Protein AF-A0A6C0DQA8-F1 (afdb_monomer_lite)

pLDDT: mean 79.8, std 15.53, range [42.0, 95.06]

Organism: NCBI:txid1070528

Secondary structure (DSSP, 8-state):
----HHHHHHHHGGGSPPHHHHHHHS---HHHHHHHHH-PPPPSS-HHHHTTS-HHHHHHHHHHHHHHTHHHHHTT---HHHHHHHHHHHHHHS-HHHHHHHHHHHHHHHTT--EEE-TTT--EEE--EEEE-TTS-EEEE---

Sequence (144 aa):
MVYVKEDMIAKIMKLIPSEHQFGRMTELCPDDYEAMLNDKPEFPYSQEELAKMSKVEYRTAFVTWEYKTADHYIHFRFSYDKFVEWNRKCLDLMDDDELEHLGWICDAIAQNKVRNMDMESCGQILTQGLYFNEDSVLVIYNGR

Structure (mmCIF, N/CA/C/O backbone):
data_AF-A0A6C0DQA8-F1
#
_entry.id   AF-A0A6C0DQA8-F1
#
loop_
_atom_site.group_PDB
_atom_site.id
_atom_site.type_symbol
_atom_site.label_atom_id
_atom_site.label_alt_id
_atom_site.label_comp_id
_atom_site.label_asym_id
_atom_site.label_entity_id
_atom_site.label_seq_id
_atom_site.pdbx_PDB_ins_code
_atom_site.Cartn_x
_atom_site.Cartn_y
_atom_site.Cartn_z
_atom_site.occupancy
_atom_site.B_iso_or_equiv
_atom_site.auth_seq_id
_atom_site.auth_comp_id
_atom_site.auth_asym_id
_atom_site.auth_atom_id
_atom_site.pdbx_PDB_model_num
ATOM 1 N N . MET A 1 1 ? 6.518 10.733 -24.091 1.00 48.81 1 MET A N 1
ATOM 2 C CA . MET A 1 1 ? 5.307 9.898 -24.243 1.00 48.81 1 MET A CA 1
ATOM 3 C C . MET A 1 1 ? 4.445 10.286 -23.062 1.00 48.81 1 MET A C 1
ATOM 5 O O . MET A 1 1 ? 4.899 10.062 -21.954 1.00 48.81 1 MET A O 1
ATOM 9 N N . VAL A 1 2 ? 3.334 10.999 -23.259 1.00 49.97 2 VAL A N 1
ATOM 10 C CA . VAL A 1 2 ? 2.495 11.412 -22.122 1.00 49.97 2 VAL A CA 1
ATOM 11 C C . VAL A 1 2 ? 1.698 10.179 -21.724 1.00 49.97 2 VAL A C 1
ATOM 13 O O . VAL A 1 2 ? 0.744 9.822 -22.412 1.00 49.97 2 VAL A O 1
ATOM 16 N N . TYR A 1 3 ? 2.157 9.459 -20.706 1.00 57.81 3 TYR A N 1
ATOM 17 C CA . TYR A 1 3 ? 1.331 8.425 -20.105 1.00 57.81 3 TYR A CA 1
ATOM 18 C C . TYR A 1 3 ? 0.133 9.116 -19.456 1.00 57.81 3 TYR A C 1
ATOM 20 O O . TYR A 1 3 ? 0.285 10.119 -18.762 1.00 57.81 3 TYR A O 1
ATOM 28 N N . VAL A 1 4 ? -1.072 8.620 -19.726 1.00 82.62 4 VAL A N 1
ATOM 29 C CA . VAL A 1 4 ? -2.259 9.115 -19.032 1.00 82.62 4 VAL A CA 1
ATOM 30 C C . VAL A 1 4 ? -2.115 8.668 -17.579 1.00 82.62 4 VAL A C 1
ATOM 32 O O . VAL A 1 4 ? -1.939 7.476 -17.336 1.00 82.62 4 VAL A O 1
ATOM 35 N N . LYS A 1 5 ? -2.159 9.605 -16.623 1.00 85.88 5 LYS A N 1
ATOM 36 C CA . LYS A 1 5 ? -1.967 9.352 -15.181 1.00 85.88 5 LYS A CA 1
ATOM 37 C C . LYS A 1 5 ? -2.715 8.101 -14.691 1.00 85.88 5 LYS A C 1
ATOM 39 O O . LYS A 1 5 ? -2.142 7.244 -14.025 1.00 85.88 5 LYS A O 1
ATOM 44 N N . GLU A 1 6 ? -3.963 7.936 -15.125 1.00 89.12 6 GLU A N 1
ATOM 45 C CA . GLU A 1 6 ? -4.799 6.766 -14.819 1.00 89.12 6 GLU A CA 1
ATOM 46 C C . GLU A 1 6 ? -4.217 5.426 -15.302 1.00 89.12 6 GLU A C 1
ATOM 48 O O . GLU A 1 6 ? -4.321 4.429 -14.589 1.00 89.12 6 GLU A O 1
ATOM 53 N N . ASP A 1 7 ? -3.562 5.374 -16.465 1.00 90.00 7 ASP A N 1
ATOM 54 C CA . ASP A 1 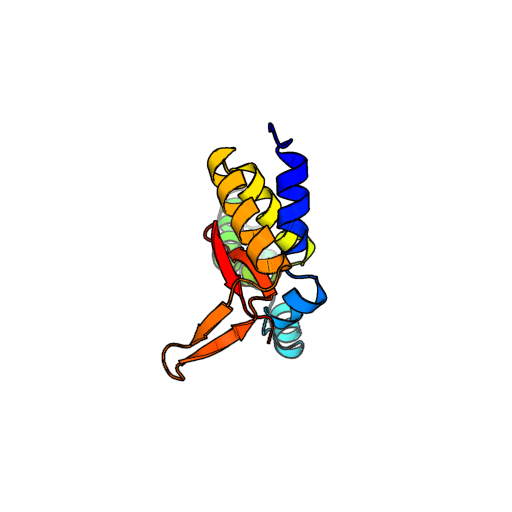7 ? -2.943 4.144 -16.978 1.00 90.00 7 ASP A CA 1
ATOM 55 C C . ASP A 1 7 ? -1.754 3.718 -16.105 1.00 90.00 7 ASP A C 1
ATOM 57 O O . ASP A 1 7 ? -1.532 2.525 -15.868 1.00 90.00 7 ASP A O 1
ATOM 61 N N . MET A 1 8 ? -0.995 4.693 -15.595 1.00 90.12 8 MET A N 1
ATOM 62 C CA . MET A 1 8 ? 0.128 4.445 -14.689 1.00 90.12 8 MET A CA 1
ATOM 63 C C . MET A 1 8 ? -0.363 3.969 -13.331 1.00 90.12 8 MET A C 1
ATOM 65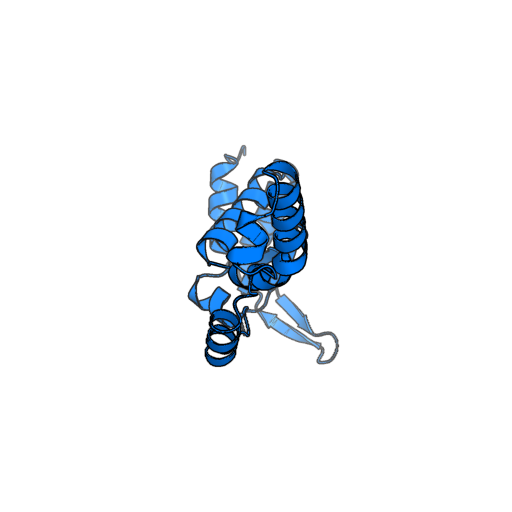 O O . MET A 1 8 ? 0.136 2.963 -12.828 1.00 90.12 8 MET A O 1
ATOM 69 N N . ILE A 1 9 ? -1.386 4.624 -12.782 1.00 93.50 9 ILE A N 1
ATOM 70 C CA . ILE A 1 9 ? -2.033 4.197 -11.541 1.00 93.50 9 ILE A CA 1
ATOM 71 C C . ILE A 1 9 ? -2.560 2.770 -11.705 1.00 93.50 9 ILE A C 1
ATOM 73 O O . ILE A 1 9 ? -2.209 1.894 -10.919 1.00 93.50 9 ILE A O 1
ATOM 77 N N . ALA A 1 10 ? -3.317 2.480 -12.765 1.00 92.38 10 ALA A N 1
ATOM 78 C CA . ALA A 1 10 ? -3.860 1.147 -13.021 1.00 92.38 10 ALA A CA 1
ATOM 79 C C . ALA A 1 10 ? -2.769 0.074 -13.161 1.00 92.38 10 ALA A C 1
ATOM 81 O O . ALA A 1 10 ? -2.963 -1.073 -12.757 1.00 92.38 10 ALA A O 1
ATOM 82 N N . LYS A 1 11 ? -1.611 0.427 -13.725 1.00 91.69 11 LYS A N 1
ATOM 83 C CA . LYS A 1 11 ? -0.442 -0.452 -13.799 1.00 91.69 11 LYS A CA 1
ATOM 84 C C . LYS A 1 11 ? 0.165 -0.706 -12.419 1.00 91.69 11 LYS A C 1
ATOM 86 O O . LYS A 1 11 ? 0.392 -1.867 -12.089 1.00 91.69 11 LYS A O 1
ATOM 91 N N . ILE A 1 12 ? 0.416 0.340 -11.631 1.00 94.00 12 ILE A N 1
ATOM 92 C CA . ILE A 1 12 ? 1.007 0.231 -10.286 1.00 94.00 12 ILE A CA 1
ATOM 93 C C . ILE A 1 12 ? 0.079 -0.574 -9.367 1.00 94.00 12 ILE A C 1
ATOM 95 O O . ILE A 1 12 ? 0.532 -1.477 -8.665 1.00 94.00 12 ILE A O 1
ATOM 99 N N . MET A 1 13 ? -1.233 -0.341 -9.461 1.00 94.19 13 MET A N 1
ATOM 100 C CA . MET A 1 13 ? -2.254 -1.051 -8.685 1.00 94.19 13 MET A CA 1
ATOM 101 C C . MET A 1 13 ? -2.248 -2.575 -8.896 1.00 94.19 13 MET A C 1
ATOM 103 O O . MET A 1 13 ? -2.703 -3.302 -8.021 1.00 94.19 13 MET A O 1
ATOM 107 N N . LYS A 1 14 ? -1.686 -3.095 -9.999 1.00 93.88 14 LYS A N 1
ATOM 108 C CA . LYS A 1 14 ? -1.532 -4.550 -10.220 1.00 93.88 14 LYS A CA 1
ATOM 109 C C . LYS A 1 14 ? -0.461 -5.200 -9.339 1.00 93.88 14 LYS A C 1
ATOM 111 O O . LYS A 1 14 ? -0.420 -6.424 -9.264 1.00 93.88 14 LYS A O 1
ATOM 116 N N . LEU A 1 15 ? 0.424 -4.406 -8.736 1.00 93.25 15 LEU A N 1
ATOM 117 C CA . LEU A 1 15 ? 1.482 -4.874 -7.834 1.00 93.25 15 LEU A CA 1
ATOM 118 C C . LEU A 1 15 ? 1.138 -4.671 -6.351 1.00 93.25 15 LEU A C 1
ATOM 120 O O . LEU A 1 15 ? 1.888 -5.136 -5.488 1.00 93.25 15 LEU A O 1
ATOM 124 N N . ILE A 1 16 ? 0.010 -4.014 -6.061 1.00 92.31 16 ILE A N 1
ATOM 125 C CA . ILE A 1 16 ? -0.585 -3.975 -4.723 1.00 92.31 16 ILE A CA 1
ATOM 126 C C . ILE A 1 16 ? -1.017 -5.401 -4.341 1.00 92.31 16 ILE A C 1
ATOM 128 O O . ILE A 1 16 ? -1.522 -6.126 -5.204 1.00 92.31 16 ILE A O 1
ATOM 132 N N . PRO A 1 17 ? -0.816 -5.840 -3.081 1.00 90.19 17 PRO A N 1
ATOM 133 C CA . PRO A 1 17 ? -1.270 -7.145 -2.614 1.00 90.19 17 PRO A CA 1
ATOM 134 C C . PRO A 1 17 ? -2.718 -7.448 -3.014 1.00 90.19 17 PRO A C 1
ATOM 136 O O . PRO A 1 17 ? -3.612 -6.616 -2.862 1.00 90.19 17 PRO A O 1
ATOM 139 N N . SER A 1 18 ? -2.956 -8.667 -3.493 1.00 88.56 18 SER A N 1
ATOM 140 C CA . SER A 1 18 ? -4.307 -9.234 -3.585 1.00 88.56 18 SER A CA 1
ATOM 141 C C . SER A 1 18 ? -4.910 -9.429 -2.192 1.00 88.56 18 SER A C 1
ATOM 143 O O . SER A 1 18 ? -4.172 -9.516 -1.214 1.00 88.56 18 SER A O 1
ATOM 145 N N . GLU A 1 19 ? -6.231 -9.586 -2.097 1.00 84.94 19 GLU A N 1
ATOM 146 C CA . GLU A 1 19 ? -6.929 -9.847 -0.827 1.00 84.94 19 GLU A CA 1
ATOM 147 C C . GLU A 1 19 ? -6.321 -11.024 -0.054 1.00 84.94 19 GLU A C 1
ATOM 149 O O . GLU A 1 19 ? -6.042 -10.926 1.138 1.00 84.94 19 GLU A O 1
ATOM 154 N N . HIS A 1 20 ? -6.006 -12.114 -0.758 1.00 83.31 20 HIS A N 1
ATOM 155 C CA . HIS A 1 20 ? -5.342 -13.271 -0.162 1.00 83.31 20 HIS A CA 1
ATOM 156 C C . HIS A 1 20 ? -3.941 -12.936 0.381 1.00 83.31 20 HIS A C 1
ATOM 158 O O . HIS A 1 20 ? -3.558 -13.398 1.451 1.00 83.31 20 HIS A O 1
ATOM 164 N N . GLN A 1 21 ? -3.139 -12.151 -0.347 1.00 84.06 21 GLN A N 1
ATOM 165 C CA . GLN A 1 21 ? -1.812 -11.741 0.128 1.00 84.06 21 GLN A CA 1
ATOM 166 C C . GLN A 1 21 ? -1.912 -10.769 1.302 1.00 84.06 21 GLN A C 1
ATOM 168 O O . GLN A 1 21 ? -1.154 -10.916 2.254 1.00 84.06 21 GLN A O 1
ATOM 173 N N . PHE A 1 22 ? -2.861 -9.839 1.243 1.00 81.88 22 PHE A N 1
ATOM 174 C CA . PHE A 1 22 ? -3.177 -8.902 2.308 1.00 81.88 22 PHE A CA 1
ATOM 175 C C . PHE A 1 22 ? -3.567 -9.632 3.600 1.00 81.88 22 PHE A C 1
ATOM 177 O O . PHE A 1 22 ? -3.001 -9.342 4.648 1.00 81.88 22 PHE A O 1
ATOM 184 N N . GLY A 1 23 ? -4.415 -10.663 3.516 1.00 74.94 23 GLY A N 1
ATOM 185 C CA . GLY A 1 23 ? -4.789 -11.481 4.674 1.00 74.94 23 GLY A CA 1
ATOM 186 C C . GLY A 1 23 ? -3.609 -12.194 5.347 1.00 74.94 23 GLY A C 1
ATOM 187 O O . GLY A 1 23 ? -3.644 -12.424 6.548 1.00 74.94 23 GLY A O 1
ATOM 188 N N . ARG A 1 24 ? -2.532 -12.503 4.607 1.00 75.62 24 ARG A N 1
ATOM 189 C CA . ARG A 1 24 ? -1.288 -13.049 5.189 1.00 75.62 24 ARG A CA 1
ATOM 190 C C . ARG A 1 24 ? -0.411 -11.983 5.850 1.00 75.62 24 ARG A C 1
ATOM 192 O O . ARG A 1 24 ? 0.426 -12.330 6.669 1.00 75.62 24 ARG A O 1
ATOM 199 N N . MET A 1 25 ? -0.562 -10.715 5.464 1.00 72.88 25 MET A N 1
ATOM 200 C CA . MET A 1 25 ? 0.187 -9.589 6.039 1.00 72.88 25 MET A CA 1
ATOM 201 C C . MET A 1 25 ? -0.417 -9.121 7.365 1.00 72.88 25 MET A C 1
ATOM 203 O O . MET A 1 25 ? 0.288 -8.576 8.208 1.00 72.88 25 MET A O 1
ATOM 207 N N . THR A 1 26 ? -1.720 -9.318 7.548 1.00 65.50 26 THR A N 1
ATOM 208 C CA . THR A 1 26 ? -2.429 -9.030 8.791 1.00 65.50 26 THR A CA 1
ATOM 209 C C . THR A 1 26 ? -2.405 -10.282 9.673 1.00 65.50 26 THR A C 1
ATOM 211 O O . THR A 1 26 ? -3.321 -11.095 9.603 1.00 65.50 26 THR A O 1
ATOM 214 N N . GLU A 1 27 ? -1.356 -10.471 10.480 1.00 52.69 27 GLU A N 1
ATOM 215 C CA . GLU A 1 27 ? -1.213 -11.567 11.466 1.00 52.69 27 GLU A CA 1
ATOM 216 C C . GLU A 1 27 ? -2.235 -11.495 12.629 1.00 52.69 27 GLU A C 1
ATOM 218 O O . GLU A 1 27 ? -1.893 -11.702 13.789 1.00 52.69 27 GLU A O 1
ATOM 223 N N . LEU A 1 28 ? -3.504 -11.180 12.368 1.00 50.16 28 LEU A N 1
ATOM 224 C CA . LEU A 1 28 ? -4.558 -11.334 13.367 1.00 50.16 28 LEU A CA 1
ATOM 225 C C . LEU A 1 28 ? -5.083 -12.768 13.282 1.00 50.16 28 LEU A C 1
ATOM 227 O O . LEU A 1 28 ? -5.676 -13.166 12.277 1.00 50.16 28 LEU A O 1
ATOM 231 N N . CYS A 1 29 ? -4.850 -13.554 14.337 1.00 43.44 29 CYS A N 1
ATOM 232 C CA . CYS A 1 29 ? -5.496 -14.849 14.503 1.00 43.44 29 CYS A CA 1
ATOM 233 C C . CYS A 1 29 ? -7.025 -14.643 14.493 1.00 43.44 29 CYS A C 1
ATOM 235 O O . CYS A 1 29 ? -7.507 -13.692 15.114 1.00 43.44 29 CYS A O 1
ATOM 237 N N . PRO A 1 30 ? -7.822 -15.510 13.842 1.00 47.38 30 PRO A N 1
ATOM 238 C CA . PRO A 1 30 ? -9.283 -15.450 13.926 1.00 47.38 30 PRO A CA 1
ATOM 239 C C . PRO A 1 30 ? -9.817 -15.405 15.370 1.00 47.38 30 PRO A C 1
ATOM 241 O O . PRO A 1 30 ? -10.810 -14.731 15.631 1.00 47.38 30 PRO A O 1
ATOM 244 N N . ASP A 1 31 ? -9.122 -16.047 16.313 1.00 48.41 31 ASP A N 1
ATOM 245 C CA . ASP A 1 31 ? -9.477 -16.042 17.738 1.00 48.41 31 ASP A CA 1
ATOM 246 C C . ASP A 1 31 ? -9.230 -14.673 18.403 1.00 48.41 31 ASP A C 1
ATOM 248 O O . ASP A 1 31 ? -10.005 -14.252 19.263 1.00 48.41 31 ASP A O 1
ATOM 252 N N . ASP A 1 32 ? -8.203 -13.935 17.964 1.00 46.50 32 ASP A N 1
ATOM 253 C CA . ASP A 1 32 ? -7.952 -12.558 18.410 1.00 46.50 32 ASP A CA 1
ATOM 254 C C . ASP A 1 32 ? -9.009 -11.610 17.825 1.00 46.50 32 ASP A C 1
ATOM 256 O O . ASP A 1 32 ? -9.497 -10.714 18.509 1.00 46.50 32 ASP A O 1
ATOM 260 N N . TYR A 1 33 ? -9.447 -11.854 16.586 1.00 49.25 33 TYR A N 1
ATOM 261 C CA . TYR A 1 33 ? -10.549 -11.116 15.966 1.00 49.25 33 TYR A CA 1
ATOM 262 C C . TYR A 1 33 ? -11.872 -11.315 16.725 1.00 49.25 33 TYR A C 1
ATOM 264 O O . TYR A 1 33 ? -12.574 -10.341 16.999 1.00 49.25 33 TYR A O 1
ATOM 272 N N . GLU A 1 34 ? -12.205 -12.544 17.135 1.00 46.69 34 GLU A N 1
ATOM 273 C CA . GLU A 1 34 ? -13.391 -12.804 17.964 1.00 46.69 34 GLU A CA 1
ATOM 274 C C . GLU A 1 34 ? -13.273 -12.231 19.383 1.00 46.69 34 GLU A C 1
ATOM 276 O O . GLU A 1 34 ? -14.251 -11.687 19.901 1.00 46.69 34 GLU A O 1
ATOM 281 N N . ALA A 1 35 ? -12.098 -12.290 20.016 1.00 51.97 35 ALA A N 1
ATOM 282 C CA . ALA A 1 35 ? -11.879 -11.681 21.328 1.00 51.97 35 ALA A CA 1
ATOM 283 C C . ALA A 1 35 ? -12.092 -10.156 21.288 1.00 51.97 35 ALA A C 1
ATOM 285 O O . ALA A 1 35 ? -12.778 -9.605 22.148 1.00 51.97 35 ALA A O 1
ATOM 286 N N . MET A 1 36 ? -11.603 -9.489 20.240 1.00 48.84 36 MET A N 1
ATOM 287 C CA . MET A 1 36 ? -11.776 -8.046 20.038 1.00 48.84 36 MET A CA 1
ATOM 288 C C . MET A 1 36 ? -13.201 -7.650 19.628 1.00 48.84 36 MET A C 1
ATOM 290 O O . MET A 1 36 ? -13.672 -6.569 19.976 1.00 48.84 36 MET A O 1
ATOM 294 N N . LEU A 1 37 ? -13.919 -8.516 18.906 1.00 48.56 37 LEU A N 1
ATOM 295 C CA . LEU A 1 37 ? -15.339 -8.317 18.592 1.00 48.56 37 LEU A CA 1
ATOM 296 C C . LEU A 1 37 ? -16.240 -8.412 19.827 1.00 48.56 37 LEU A C 1
ATOM 298 O O . LEU A 1 37 ? -17.292 -7.762 19.870 1.00 48.56 37 LEU A O 1
ATOM 302 N N . ASN A 1 38 ? -15.844 -9.244 20.790 1.00 54.06 38 ASN A N 1
ATOM 303 C CA . ASN A 1 38 ? -16.561 -9.464 22.038 1.00 54.06 38 ASN A CA 1
ATOM 304 C C . ASN A 1 38 ? -16.217 -8.419 23.112 1.00 54.06 38 ASN A C 1
ATOM 306 O O . ASN A 1 38 ? -17.069 -8.139 23.953 1.00 54.06 38 ASN A O 1
ATOM 310 N N . ASP A 1 39 ? -15.042 -7.786 23.049 1.00 58.38 39 ASP A N 1
ATOM 311 C CA . ASP A 1 39 ? -14.633 -6.685 23.934 1.00 58.38 39 ASP A CA 1
ATOM 312 C C . ASP A 1 39 ? -15.068 -5.319 23.369 1.00 58.38 39 ASP A C 1
ATOM 314 O O . ASP A 1 39 ? -14.275 -4.414 23.122 1.00 58.38 39 ASP A O 1
ATOM 318 N N . LYS A 1 40 ? -16.368 -5.153 23.086 1.00 61.78 40 LYS A N 1
ATOM 319 C CA . LYS A 1 40 ? -16.878 -3.826 22.716 1.00 61.78 40 LYS A CA 1
ATOM 320 C C . LYS A 1 40 ? -16.769 -2.923 23.939 1.00 61.78 40 LYS A C 1
ATOM 322 O O . LYS A 1 40 ? -17.396 -3.239 24.951 1.00 61.78 40 LYS A O 1
ATOM 327 N N . PRO A 1 41 ? -16.069 -1.778 23.857 1.00 66.25 41 PRO A N 1
ATOM 328 C CA . PRO A 1 41 ? -16.044 -0.857 24.973 1.00 66.25 41 PRO A CA 1
ATOM 329 C C . PRO A 1 41 ? -17.479 -0.438 25.281 1.00 66.25 41 PRO A C 1
ATOM 331 O O . PRO A 1 41 ? -18.233 -0.049 24.388 1.00 66.25 41 PRO A O 1
ATOM 334 N N . GLU A 1 42 ? -17.881 -0.562 26.538 1.00 77.50 42 GLU A N 1
ATOM 335 C CA . GLU A 1 42 ? -19.193 -0.112 26.980 1.00 77.50 42 GLU A CA 1
ATOM 336 C C . GLU A 1 42 ? -19.165 1.404 27.197 1.00 77.50 42 GLU A C 1
ATOM 338 O O . GLU A 1 42 ? -18.154 1.986 27.612 1.00 77.50 42 GLU A O 1
ATOM 343 N N . PHE A 1 43 ? -20.280 2.074 26.899 1.00 81.44 43 PHE A N 1
ATOM 344 C CA . PHE A 1 43 ? -20.424 3.479 27.257 1.00 81.44 43 PHE A CA 1
ATOM 345 C C . PHE A 1 43 ? -20.489 3.581 28.790 1.00 81.44 43 PHE A C 1
ATOM 347 O O . PHE A 1 43 ? -21.334 2.921 29.392 1.00 81.44 43 PHE A O 1
ATOM 354 N N . PRO A 1 44 ? -19.646 4.395 29.451 1.00 82.62 44 PRO A N 1
ATOM 355 C CA . PRO A 1 44 ? -19.414 4.310 30.897 1.00 82.62 44 PRO A CA 1
ATOM 356 C C . PRO A 1 44 ? -20.559 4.872 31.753 1.00 82.62 44 PRO A C 1
ATOM 358 O O . PRO A 1 44 ? -20.382 5.062 32.952 1.00 82.62 44 PRO A O 1
ATOM 361 N N . TYR A 1 45 ? -21.710 5.169 31.148 1.00 85.31 45 TYR A N 1
ATOM 362 C CA . TYR A 1 45 ? -22.878 5.729 31.816 1.00 85.31 45 TYR A CA 1
ATOM 363 C C . TYR A 1 45 ? -24.086 4.821 31.609 1.00 85.31 45 TYR A C 1
ATOM 365 O O . TYR A 1 45 ? -24.440 4.471 30.480 1.00 85.31 45 TYR A O 1
ATOM 373 N N . SER A 1 46 ? -24.756 4.493 32.708 1.00 87.31 46 SER A N 1
ATOM 374 C CA . SER A 1 46 ? -26.021 3.763 32.707 1.00 87.31 46 SER A CA 1
ATOM 375 C C . SER A 1 46 ? -27.164 4.601 32.120 1.00 87.31 46 SER A C 1
ATOM 377 O O . SER A 1 46 ? -27.108 5.833 32.071 1.00 87.31 46 SER A O 1
ATOM 379 N N . GLN A 1 47 ? -28.261 3.951 31.719 1.00 84.06 47 GLN A N 1
ATOM 380 C CA . GLN A 1 47 ? -29.437 4.663 31.197 1.00 84.06 47 GLN A CA 1
ATOM 381 C C . GLN A 1 47 ? -30.031 5.669 32.198 1.00 84.06 47 GLN A C 1
ATOM 383 O O . GLN A 1 47 ? -30.535 6.716 31.794 1.00 84.06 47 GLN A O 1
ATOM 388 N N . GLU A 1 48 ? -29.942 5.388 33.499 1.00 89.62 48 GLU A N 1
ATOM 389 C CA . GLU A 1 48 ? -30.435 6.279 34.554 1.00 89.62 48 GLU A CA 1
ATOM 390 C C . GLU A 1 48 ? -29.569 7.532 34.726 1.00 89.62 48 GLU A C 1
ATOM 392 O O . GLU A 1 48 ? -30.082 8.598 35.070 1.00 89.62 48 GLU A O 1
ATOM 397 N N . GLU A 1 49 ? -28.263 7.420 34.490 1.00 86.19 49 GLU A N 1
ATOM 398 C CA . GLU A 1 49 ? -27.337 8.555 34.486 1.00 86.19 49 GLU A CA 1
ATOM 399 C C . GLU A 1 49 ? -27.525 9.396 33.226 1.00 86.19 49 GLU A C 1
ATOM 401 O O . GLU A 1 49 ? -27.622 10.619 33.312 1.00 86.19 49 GLU A O 1
ATOM 406 N N . LEU A 1 50 ? -27.692 8.742 32.074 1.00 86.19 50 LEU A N 1
ATOM 407 C CA . LEU A 1 50 ? -27.979 9.406 30.804 1.00 86.19 50 LEU A CA 1
ATOM 408 C C . LEU A 1 50 ? -29.283 10.205 30.843 1.00 86.19 50 LEU A C 1
ATOM 410 O O . LEU A 1 50 ? -29.337 11.319 30.328 1.00 86.19 50 LEU A O 1
ATOM 414 N N . ALA A 1 51 ? -30.318 9.674 31.497 1.00 85.62 51 ALA A N 1
ATOM 415 C CA . ALA A 1 51 ? -31.601 10.357 31.658 1.00 85.62 51 ALA A CA 1
ATOM 416 C C . ALA A 1 51 ? -31.508 11.641 32.505 1.00 85.62 51 ALA A C 1
ATOM 418 O O . ALA A 1 51 ? -32.386 12.499 32.416 1.00 85.62 51 ALA A O 1
ATOM 419 N N . LYS A 1 52 ? -30.458 11.779 33.325 1.00 91.50 52 LYS A N 1
ATOM 420 C CA . LYS A 1 52 ? -30.203 12.954 34.173 1.00 91.50 52 LYS A CA 1
ATOM 421 C C . LYS A 1 52 ? -29.260 13.966 33.514 1.00 91.50 52 LYS A C 1
ATOM 423 O O . LYS A 1 52 ? -29.137 15.078 34.023 1.00 91.50 52 LYS A O 1
ATOM 428 N N . MET A 1 53 ? -28.609 13.605 32.407 1.00 92.31 53 MET A N 1
ATOM 429 C CA . MET A 1 53 ? -27.700 14.488 31.678 1.00 92.31 53 MET A CA 1
ATOM 430 C C . MET A 1 53 ? -28.458 15.497 30.817 1.00 92.31 53 MET A C 1
ATOM 432 O O . MET A 1 53 ? -29.433 15.177 30.134 1.00 92.31 53 MET A O 1
ATOM 436 N N . SER A 1 54 ? -27.949 16.725 30.760 1.00 91.56 54 SER A N 1
ATOM 437 C CA . SER A 1 54 ? -28.327 17.651 29.701 1.00 91.56 54 SER A CA 1
ATOM 438 C C . SER A 1 54 ? -27.782 17.181 28.348 1.00 91.56 54 SER A C 1
ATOM 440 O O . SER A 1 54 ? -26.794 16.451 28.239 1.00 91.56 54 SER A O 1
ATOM 442 N N . LYS A 1 55 ? -28.393 17.675 27.268 1.00 86.50 55 LYS A N 1
ATOM 443 C CA . LYS A 1 55 ? -27.982 17.354 25.893 1.00 86.50 55 LYS A CA 1
ATOM 444 C C . LYS A 1 55 ? -26.513 17.701 25.604 1.00 86.50 55 LYS A C 1
ATOM 446 O O . LYS A 1 55 ? -25.880 17.045 24.781 1.00 86.50 55 LYS A O 1
ATOM 451 N N . VAL A 1 56 ? -25.985 18.741 26.252 1.00 90.00 56 VAL A N 1
ATOM 452 C CA . VAL A 1 56 ? -24.592 19.181 26.086 1.00 90.00 56 VAL A CA 1
ATOM 453 C C . VAL A 1 56 ? -23.641 18.242 26.824 1.00 90.00 56 VAL A C 1
ATOM 455 O O . VAL A 1 56 ? -22.637 17.831 26.252 1.00 90.00 56 VAL A O 1
ATOM 458 N N . GLU A 1 57 ? -23.981 17.851 28.051 1.00 86.00 57 GLU A N 1
ATOM 459 C CA . GLU A 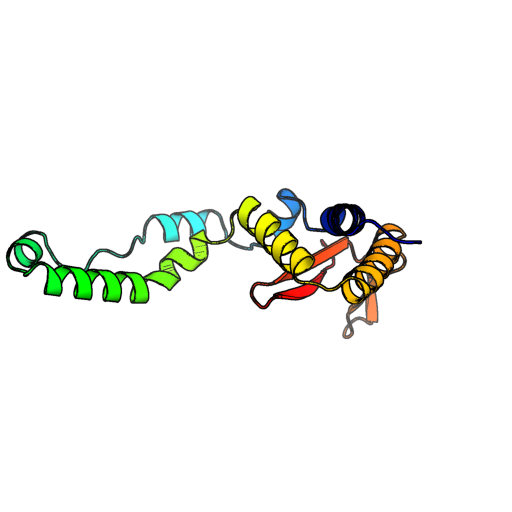1 57 ? -23.182 16.916 28.854 1.00 86.00 57 GLU A CA 1
ATOM 460 C C . GLU A 1 57 ? -23.097 15.542 28.194 1.00 86.00 57 GLU A C 1
ATOM 462 O O . GLU A 1 57 ? -21.997 15.015 28.035 1.00 86.00 57 GLU A O 1
ATOM 467 N N . TYR A 1 58 ? -24.228 15.024 27.705 1.00 85.88 58 TYR A N 1
ATOM 468 C CA . TYR A 1 58 ? -24.257 13.784 26.932 1.00 85.88 58 TYR A CA 1
ATOM 469 C C . TYR A 1 58 ? -23.321 13.850 25.723 1.00 85.88 58 TYR A C 1
ATOM 471 O O . TYR A 1 58 ? -22.513 12.953 25.502 1.00 85.88 58 TYR A O 1
ATOM 479 N N . ARG A 1 59 ? -23.404 14.932 24.938 1.00 79.62 59 ARG A N 1
ATOM 480 C CA . ARG A 1 59 ? -22.613 15.069 23.711 1.00 79.62 59 ARG A CA 1
ATOM 481 C C . ARG A 1 59 ? -21.115 15.122 24.004 1.00 79.62 59 ARG A C 1
ATOM 483 O O . ARG A 1 59 ? -20.342 14.489 23.294 1.00 79.62 59 ARG A O 1
ATOM 490 N N . THR A 1 60 ? -20.709 15.835 25.049 1.00 84.81 60 THR A N 1
ATOM 491 C CA . THR A 1 60 ? -19.306 15.901 25.477 1.00 84.81 60 THR A CA 1
ATOM 492 C C . THR A 1 60 ? -18.810 14.549 25.991 1.00 84.81 60 THR A C 1
ATOM 494 O O . THR A 1 60 ? -17.711 14.125 25.631 1.00 84.81 60 THR A O 1
ATOM 497 N N . ALA A 1 61 ? -19.622 13.845 26.786 1.00 84.00 61 ALA A N 1
ATOM 498 C CA . ALA A 1 61 ? -19.304 12.510 27.289 1.00 84.00 61 ALA A CA 1
ATOM 499 C C . ALA A 1 61 ? -19.169 11.487 26.150 1.00 84.00 61 ALA A C 1
ATOM 501 O O . ALA A 1 61 ? -18.207 10.722 26.128 1.00 84.00 61 ALA A O 1
ATOM 502 N N . PHE A 1 62 ? -20.077 11.535 25.172 1.00 81.81 62 PHE A N 1
ATOM 503 C CA . PHE A 1 62 ? -20.046 10.688 23.983 1.00 81.81 62 PHE A CA 1
ATOM 504 C C . PHE A 1 62 ? -18.783 10.909 23.150 1.00 81.81 62 PHE A C 1
ATOM 506 O O . PHE A 1 62 ? -18.054 9.958 22.903 1.00 81.81 62 PHE A O 1
ATOM 513 N N . VAL A 1 63 ? -18.470 12.159 22.796 1.00 76.62 63 VAL A N 1
ATOM 514 C CA . VAL A 1 63 ? -17.268 12.492 22.005 1.00 76.62 63 VAL A CA 1
ATOM 515 C C . VAL A 1 63 ? -15.984 12.092 22.737 1.00 76.62 63 VAL A C 1
ATOM 517 O O . VAL A 1 63 ? -15.044 11.588 22.131 1.00 76.62 63 VAL A O 1
ATOM 520 N N . THR A 1 64 ? -15.938 12.288 24.057 1.00 81.94 64 THR A N 1
ATOM 521 C CA . THR A 1 64 ? -14.772 11.909 24.868 1.00 81.94 64 THR A CA 1
ATOM 522 C C . THR A 1 64 ? -14.588 10.395 24.924 1.00 81.94 64 THR A C 1
ATOM 524 O O . THR A 1 64 ? -13.459 9.914 24.858 1.00 81.94 64 THR A O 1
ATOM 527 N N . TRP A 1 65 ? -15.678 9.644 25.075 1.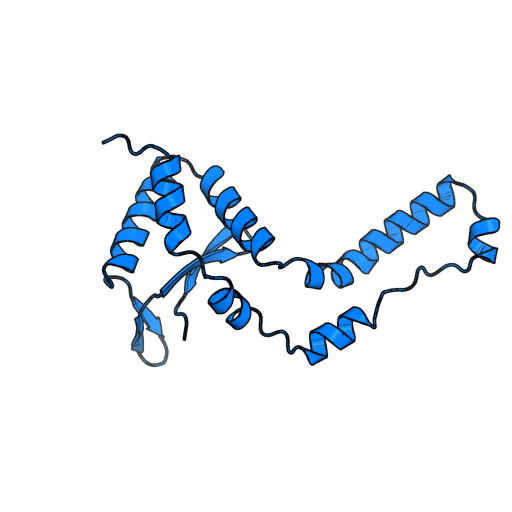00 82.44 65 TRP A N 1
ATOM 528 C CA . TRP A 1 65 ? -15.645 8.186 25.046 1.00 82.44 65 TRP A CA 1
ATOM 529 C C . TRP A 1 65 ? -15.237 7.677 23.665 1.00 82.44 65 TRP A C 1
ATOM 531 O O . TRP A 1 65 ? -14.276 6.927 23.584 1.00 82.44 65 TRP A O 1
ATOM 541 N N . GLU A 1 66 ? -15.862 8.181 22.600 1.00 72.88 66 GLU A N 1
ATOM 542 C CA . GLU A 1 66 ? -15.563 7.825 21.209 1.00 72.88 66 GLU A CA 1
ATOM 543 C C . GLU A 1 66 ? -14.077 8.032 20.883 1.00 72.88 66 GLU A C 1
ATOM 545 O O . GLU A 1 66 ? -13.440 7.135 20.336 1.00 72.88 66 GLU A O 1
ATOM 550 N N . TYR A 1 67 ? -13.494 9.159 21.309 1.00 71.00 67 TYR A N 1
ATOM 551 C CA . TYR A 1 67 ? -12.064 9.433 21.151 1.00 71.00 67 TYR A CA 1
ATOM 552 C C . TYR A 1 67 ? -11.179 8.459 21.943 1.00 71.00 67 TYR A C 1
ATOM 554 O O . TYR A 1 67 ? -10.163 7.995 21.437 1.00 71.00 67 TYR A O 1
ATOM 562 N N . LYS A 1 68 ? -11.556 8.124 23.183 1.00 69.62 68 LYS A N 1
ATOM 563 C CA . LYS A 1 68 ? -10.796 7.195 24.042 1.00 69.62 68 LYS A CA 1
ATOM 564 C C . LYS A 1 68 ? -10.905 5.740 23.597 1.00 69.62 68 LYS A C 1
ATOM 566 O O . LYS A 1 68 ? -10.013 4.953 23.885 1.00 69.62 68 LYS A O 1
ATOM 571 N N . THR A 1 69 ? -11.994 5.382 22.929 1.00 65.75 69 THR A N 1
ATOM 572 C CA . THR A 1 69 ? -12.237 4.036 22.405 1.00 65.75 69 THR A CA 1
ATOM 573 C C . THR A 1 69 ? -11.869 3.906 20.937 1.00 65.75 69 THR A C 1
ATOM 575 O O . THR A 1 69 ? -12.020 2.824 20.380 1.00 65.75 69 THR A O 1
ATOM 578 N N . ALA A 1 70 ? -11.402 4.983 20.299 1.00 58.19 70 ALA A N 1
ATOM 579 C CA . ALA A 1 70 ? -11.036 4.987 18.890 1.00 58.19 70 ALA A CA 1
ATOM 580 C C . ALA A 1 70 ? -10.038 3.865 18.571 1.00 58.19 70 ALA A C 1
ATOM 582 O O . ALA A 1 70 ? -10.220 3.190 17.565 1.00 58.19 70 ALA A O 1
ATOM 583 N N . ASP A 1 71 ? -9.095 3.584 19.477 1.00 48.59 71 ASP A N 1
ATOM 584 C CA . ASP A 1 71 ? -8.109 2.501 19.356 1.00 48.59 71 ASP A CA 1
ATOM 585 C C . ASP A 1 71 ? -8.743 1.098 19.311 1.00 48.59 71 ASP A C 1
ATOM 587 O O . ASP A 1 71 ? -8.300 0.250 18.539 1.00 48.59 71 ASP A O 1
ATOM 591 N N . HIS A 1 72 ? -9.856 0.869 20.020 1.00 48.91 72 HIS A N 1
ATOM 592 C CA . HIS A 1 72 ? -10.645 -0.370 19.904 1.00 48.91 72 HIS A CA 1
ATOM 593 C C . HIS A 1 72 ? -11.247 -0.541 18.495 1.00 48.91 72 HIS A C 1
ATOM 595 O O . HIS A 1 72 ? -11.428 -1.658 18.014 1.00 48.91 72 HIS A O 1
ATOM 601 N N . TYR A 1 73 ? -11.507 0.567 17.794 1.00 47.12 73 TYR A N 1
ATOM 602 C CA . TYR A 1 73 ? -11.966 0.581 16.403 1.00 47.12 73 TYR A CA 1
ATOM 603 C C . TYR A 1 73 ? -10.821 0.662 15.377 1.00 47.12 73 TYR A C 1
ATOM 605 O O . TYR A 1 73 ? -11.077 0.509 14.179 1.00 47.12 73 TYR A O 1
ATOM 613 N N . ILE A 1 74 ? -9.563 0.858 15.796 1.00 45.19 74 ILE A N 1
ATOM 614 C CA . ILE A 1 74 ? -8.406 0.861 14.882 1.00 45.19 74 ILE A CA 1
ATOM 615 C C . ILE A 1 74 ? -8.181 -0.537 14.288 1.00 45.19 74 ILE A C 1
ATOM 617 O O . ILE A 1 74 ? -7.807 -0.655 13.125 1.00 45.19 74 ILE A O 1
ATOM 621 N N . HIS A 1 75 ? -8.543 -1.605 14.998 1.00 44.16 75 HIS A N 1
ATOM 622 C CA . HIS A 1 75 ? -8.447 -2.970 14.463 1.00 44.16 75 HIS A CA 1
ATOM 623 C C . HIS A 1 75 ? -9.568 -3.330 13.472 1.00 44.16 75 HIS A C 1
ATOM 625 O O . HIS A 1 75 ? -9.420 -4.240 12.662 1.00 44.16 75 HIS A O 1
ATOM 631 N N . PHE A 1 76 ? -10.652 -2.548 13.439 1.00 42.00 76 PHE A N 1
ATOM 632 C CA . PHE A 1 76 ? -11.697 -2.617 12.406 1.00 42.00 76 PHE A CA 1
ATOM 633 C C . PHE A 1 76 ? -11.324 -1.877 11.107 1.00 42.00 76 PHE A C 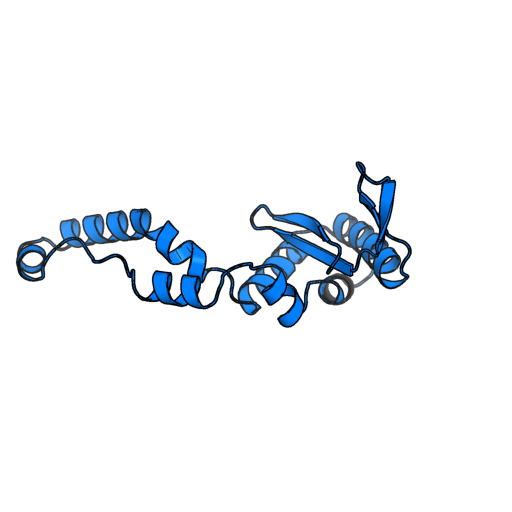1
ATOM 635 O O . PHE A 1 76 ? -12.130 -1.774 10.173 1.00 42.00 76 PHE A O 1
ATOM 642 N N . ARG A 1 77 ? -10.123 -1.291 11.041 1.00 45.88 77 ARG A N 1
ATOM 643 C CA . ARG A 1 77 ? -9.770 -0.278 10.041 1.00 45.88 77 ARG A CA 1
ATOM 644 C C . ARG A 1 77 ? -9.201 -0.835 8.735 1.00 45.88 77 ARG A C 1
ATOM 646 O O . ARG A 1 77 ? -9.092 -0.073 7.780 1.00 45.88 77 ARG A O 1
ATOM 653 N N . PHE A 1 78 ? -8.951 -2.137 8.639 1.00 59.59 78 PHE A N 1
ATOM 654 C CA . PHE A 1 78 ? -8.257 -2.741 7.501 1.00 59.59 78 PHE A CA 1
ATOM 655 C C . PHE A 1 78 ? -9.100 -3.801 6.780 1.00 59.59 78 PHE A C 1
ATOM 657 O O . PHE A 1 78 ? -8.731 -4.967 6.694 1.00 59.59 78 PHE A O 1
ATOM 664 N N . SER A 1 79 ? -10.250 -3.396 6.226 1.00 73.69 79 SER A N 1
ATOM 665 C CA . SER A 1 79 ? -10.839 -4.188 5.139 1.00 73.69 79 SER A CA 1
ATOM 666 C C . SER A 1 79 ? -9.943 -4.087 3.903 1.00 73.69 79 SER A C 1
ATOM 668 O O . SER A 1 79 ? -9.306 -3.052 3.678 1.00 73.69 79 SER A O 1
ATOM 670 N N . TYR A 1 80 ? -9.912 -5.138 3.081 1.00 79.44 80 TYR A N 1
ATOM 671 C CA . TYR A 1 80 ? -9.147 -5.117 1.834 1.00 79.44 80 TYR A CA 1
ATOM 672 C C . TYR A 1 80 ? -9.556 -3.945 0.927 1.00 79.44 80 TYR A C 1
ATOM 674 O O . TYR A 1 80 ? -8.699 -3.266 0.370 1.00 79.44 80 TYR A O 1
ATOM 682 N N . ASP A 1 81 ? -10.850 -3.619 0.872 1.00 81.62 81 ASP A N 1
ATOM 683 C CA . ASP A 1 81 ? -11.348 -2.466 0.114 1.00 81.62 81 ASP A CA 1
ATOM 684 C C . ASP A 1 81 ? -10.736 -1.140 0.585 1.00 81.62 81 ASP A C 1
ATOM 686 O O . ASP A 1 81 ? -10.303 -0.335 -0.238 1.00 81.62 81 ASP A O 1
ATOM 690 N N . LYS A 1 82 ? -10.629 -0.924 1.905 1.00 80.62 82 LYS A N 1
ATOM 691 C CA . LYS A 1 82 ? -9.986 0.275 2.469 1.00 80.62 82 LYS A CA 1
ATOM 692 C C . LYS A 1 82 ? -8.490 0.297 2.191 1.00 80.62 82 LYS A C 1
ATOM 694 O O . LYS A 1 82 ? -7.935 1.362 1.943 1.00 80.62 82 LYS A O 1
ATOM 699 N N . PHE A 1 83 ? -7.842 -0.864 2.210 1.00 84.25 83 PHE A N 1
ATOM 700 C CA . PHE A 1 83 ? -6.441 -0.991 1.828 1.00 84.25 83 PHE A CA 1
ATOM 701 C C . PHE A 1 83 ? -6.223 -0.594 0.359 1.00 84.25 83 PHE A C 1
ATOM 703 O O . PHE A 1 83 ? -5.318 0.186 0.058 1.00 84.25 83 PHE A O 1
ATOM 710 N N . VAL A 1 84 ? -7.076 -1.061 -0.554 1.00 89.50 84 VAL A N 1
ATOM 711 C CA . VAL A 1 84 ? -7.031 -0.694 -1.978 1.00 89.50 84 VAL A CA 1
ATOM 712 C C . VAL A 1 84 ? -7.326 0.794 -2.179 1.00 89.50 84 VAL A C 1
ATOM 714 O O . VAL A 1 84 ? -6.590 1.467 -2.902 1.00 89.50 84 VAL A O 1
ATOM 717 N N . GLU A 1 85 ? -8.362 1.323 -1.524 1.00 89.38 85 GLU A N 1
ATOM 718 C CA . GLU A 1 85 ? -8.729 2.743 -1.574 1.00 89.38 85 GLU A CA 1
ATOM 719 C C . GLU A 1 85 ? -7.581 3.633 -1.079 1.00 89.38 85 GLU A C 1
ATOM 721 O O . GLU A 1 85 ? -7.243 4.627 -1.723 1.00 89.38 85 GLU A O 1
ATOM 726 N N . TRP A 1 86 ? -6.932 3.246 0.022 1.00 87.88 86 TRP A N 1
ATOM 727 C CA . TRP A 1 86 ? -5.787 3.962 0.575 1.00 87.88 86 TRP A CA 1
ATOM 728 C C . TRP A 1 86 ? -4.614 4.014 -0.403 1.00 87.88 86 TRP A C 1
ATOM 730 O O . TRP A 1 86 ? -4.104 5.093 -0.701 1.00 87.88 86 TRP A O 1
ATOM 740 N N . ASN A 1 87 ? -4.232 2.864 -0.964 1.00 92.62 87 ASN A N 1
ATOM 741 C CA . ASN A 1 87 ? -3.149 2.793 -1.942 1.00 92.62 87 ASN A CA 1
ATOM 742 C C . ASN A 1 87 ? -3.452 3.630 -3.188 1.00 92.62 87 ASN A C 1
ATOM 744 O O . ASN A 1 87 ? -2.568 4.328 -3.683 1.00 92.62 87 ASN A O 1
ATOM 748 N N . ARG A 1 88 ? -4.704 3.624 -3.661 1.00 94.62 88 ARG A N 1
ATOM 749 C CA . ARG A 1 88 ? -5.120 4.484 -4.772 1.00 94.62 88 ARG A CA 1
ATOM 750 C C . ARG A 1 88 ? -4.986 5.963 -4.417 1.00 94.62 88 ARG A C 1
ATOM 752 O O . ARG A 1 88 ? -4.400 6.713 -5.188 1.00 94.62 88 ARG A O 1
ATOM 759 N N . LYS A 1 89 ? -5.447 6.367 -3.232 1.00 92.25 89 LYS A N 1
ATOM 760 C CA . LYS A 1 89 ? -5.334 7.750 -2.759 1.00 92.25 89 LYS A CA 1
ATOM 761 C C . LYS A 1 89 ? -3.878 8.225 -2.693 1.00 92.25 89 LYS A C 1
ATOM 763 O O . LYS A 1 89 ? -3.606 9.356 -3.083 1.00 92.25 89 LYS A O 1
ATOM 768 N N . CYS A 1 90 ? -2.948 7.389 -2.227 1.00 91.56 90 CYS A N 1
ATOM 769 C CA . CYS A 1 90 ? -1.520 7.723 -2.225 1.00 91.56 90 CYS A CA 1
ATOM 770 C C . CYS A 1 90 ? -1.000 8.003 -3.642 1.00 91.56 90 CYS A C 1
ATOM 772 O O . CYS A 1 90 ? -0.273 8.970 -3.836 1.00 91.56 90 CYS A O 1
ATOM 774 N N . LEU A 1 91 ? -1.416 7.209 -4.632 1.00 95.06 91 LEU A N 1
ATOM 775 C CA . LEU A 1 91 ? -1.033 7.408 -6.032 1.00 95.06 91 LEU A CA 1
ATOM 776 C C . LEU A 1 91 ? -1.689 8.647 -6.660 1.00 95.06 91 LEU A C 1
ATOM 778 O O . LEU A 1 91 ? -1.054 9.346 -7.443 1.00 95.06 91 LEU A O 1
ATOM 782 N N . ASP A 1 92 ? -2.940 8.949 -6.311 1.00 93.31 92 ASP A N 1
ATOM 783 C CA . ASP A 1 92 ? -3.636 10.141 -6.810 1.00 93.31 92 ASP A CA 1
ATOM 784 C C . ASP A 1 92 ? -2.949 11.441 -6.354 1.00 93.31 92 ASP A C 1
ATOM 786 O O . ASP A 1 92 ? -2.936 12.429 -7.097 1.00 93.31 92 ASP A O 1
ATOM 790 N N . LEU A 1 93 ? -2.360 11.427 -5.151 1.00 92.81 93 LEU A N 1
ATOM 791 C CA . LEU A 1 93 ? -1.637 12.555 -4.556 1.00 92.81 93 LEU A CA 1
ATOM 792 C C . LEU A 1 93 ? -0.240 12.783 -5.146 1.00 92.81 93 LEU A C 1
ATOM 794 O O . LEU A 1 93 ? 0.291 13.877 -4.968 1.00 92.81 93 LEU A O 1
ATOM 798 N N . MET A 1 94 ? 0.330 11.792 -5.833 1.00 92.94 94 MET A N 1
ATOM 799 C CA . MET A 1 94 ? 1.632 11.925 -6.487 1.00 92.94 94 MET A CA 1
ATOM 800 C C . MET A 1 94 ? 1.548 12.823 -7.721 1.00 92.94 94 MET A C 1
ATOM 802 O O . MET A 1 94 ? 0.533 12.843 -8.440 1.00 92.94 94 MET A O 1
ATOM 806 N N . ASP A 1 95 ? 2.630 13.554 -7.973 1.00 92.50 95 ASP A N 1
ATOM 807 C CA . ASP A 1 95 ? 2.814 14.259 -9.237 1.00 92.50 95 ASP A CA 1
ATOM 808 C C . ASP A 1 95 ? 3.213 13.303 -10.380 1.00 92.50 95 ASP A C 1
ATOM 810 O O . ASP A 1 95 ? 3.408 12.096 -10.190 1.00 92.50 95 ASP A O 1
ATOM 814 N N . ASP A 1 96 ? 3.246 13.829 -11.605 1.00 90.44 96 ASP A N 1
ATOM 815 C CA . ASP A 1 96 ? 3.491 13.018 -12.800 1.00 90.44 96 ASP A CA 1
ATOM 816 C C . ASP A 1 96 ? 4.921 12.437 -12.826 1.00 90.44 96 ASP A C 1
ATOM 818 O O . ASP A 1 96 ? 5.107 11.305 -13.283 1.00 90.44 96 ASP A O 1
ATOM 822 N N . ASP A 1 97 ? 5.911 13.160 -12.290 1.00 91.62 97 ASP A N 1
ATOM 823 C CA . ASP A 1 97 ? 7.313 12.726 -12.251 1.00 91.62 97 ASP A CA 1
ATOM 824 C C . ASP A 1 97 ? 7.502 11.610 -11.204 1.00 91.62 97 ASP A C 1
ATOM 826 O O . ASP A 1 97 ? 8.165 10.598 -11.457 1.00 91.62 97 ASP A O 1
ATOM 830 N N . GLU A 1 98 ? 6.884 11.748 -10.027 1.00 92.75 98 GLU A N 1
ATOM 831 C CA . GLU A 1 98 ? 6.849 10.723 -8.978 1.00 92.75 98 GLU A CA 1
ATOM 832 C C . GLU A 1 98 ? 6.206 9.426 -9.482 1.00 92.75 98 GLU A C 1
ATOM 834 O O . GLU A 1 98 ? 6.759 8.332 -9.293 1.00 92.75 98 GLU A O 1
ATOM 839 N N . LEU A 1 99 ? 5.069 9.538 -10.175 1.00 92.62 99 LEU A N 1
ATOM 840 C CA . LEU A 1 99 ? 4.400 8.390 -10.779 1.00 92.62 99 LEU A CA 1
ATOM 841 C C . LEU A 1 99 ? 5.244 7.748 -11.879 1.00 92.62 99 LEU A C 1
ATOM 843 O O . LEU A 1 99 ? 5.227 6.519 -12.000 1.00 92.62 99 LEU A O 1
ATOM 847 N N . GLU A 1 100 ? 5.982 8.525 -12.677 1.00 91.69 100 GLU A N 1
ATOM 848 C CA . GLU A 1 100 ? 6.848 7.983 -13.732 1.00 91.69 100 GLU A CA 1
ATOM 849 C C . GLU A 1 100 ? 7.967 7.135 -13.136 1.00 91.69 100 GLU A C 1
ATOM 851 O O . GLU A 1 100 ? 8.136 5.969 -13.519 1.00 91.69 100 GLU A O 1
ATOM 856 N N . HIS A 1 101 ? 8.656 7.664 -12.128 1.00 92.31 101 HIS A N 1
ATOM 857 C CA . HIS A 1 101 ? 9.703 6.934 -11.423 1.00 92.31 101 HIS A CA 1
ATOM 858 C C . HIS A 1 101 ? 9.174 5.660 -10.754 1.00 92.31 101 HIS A C 1
ATOM 860 O O . HIS A 1 101 ? 9.773 4.586 -10.894 1.00 92.31 101 HIS A O 1
ATOM 866 N N . LEU A 1 102 ? 8.025 5.737 -10.075 1.00 93.88 102 LEU A N 1
ATOM 867 C CA . LEU A 1 102 ? 7.394 4.562 -9.474 1.00 93.88 102 LEU A CA 1
ATOM 868 C C . LEU A 1 102 ? 6.974 3.544 -10.543 1.00 93.88 102 LEU A C 1
ATOM 870 O O . LEU A 1 102 ? 7.150 2.334 -10.372 1.00 93.88 102 LEU A O 1
ATOM 874 N N . GLY A 1 103 ? 6.485 4.026 -11.684 1.00 92.62 103 GLY A N 1
ATOM 875 C CA . GLY A 1 103 ? 6.133 3.222 -12.846 1.00 92.62 103 GLY A CA 1
ATOM 876 C C . GLY A 1 103 ? 7.309 2.420 -13.408 1.00 92.62 103 GLY A C 1
ATOM 877 O O . GLY A 1 103 ? 7.103 1.271 -13.817 1.00 92.62 103 GLY A O 1
ATOM 878 N N . TRP A 1 104 ? 8.528 2.971 -13.397 1.00 93.31 104 TRP A N 1
ATOM 879 C CA . TRP A 1 104 ? 9.748 2.258 -13.801 1.00 93.31 104 TRP A CA 1
ATOM 880 C C . TRP A 1 104 ? 10.139 1.166 -12.803 1.00 93.31 104 TRP A C 1
ATOM 882 O O . TRP A 1 104 ? 10.500 0.058 -13.212 1.00 93.31 104 TRP A O 1
ATOM 892 N N . ILE A 1 105 ? 10.020 1.433 -11.498 1.00 92.06 105 ILE A N 1
ATOM 893 C CA . ILE A 1 105 ? 10.245 0.414 -10.459 1.00 92.06 105 ILE A CA 1
ATOM 894 C C . ILE A 1 105 ? 9.246 -0.735 -10.632 1.00 92.06 105 ILE A C 1
ATOM 896 O O . ILE A 1 105 ? 9.635 -1.903 -10.583 1.00 92.06 105 ILE A O 1
ATOM 900 N N . CYS A 1 106 ? 7.980 -0.425 -10.914 1.00 92.81 106 CYS A N 1
ATOM 901 C CA . CYS A 1 106 ? 6.945 -1.428 -11.161 1.00 92.81 106 CYS A CA 1
ATOM 902 C C . CYS A 1 106 ? 7.268 -2.325 -12.364 1.00 92.81 106 CYS A C 1
ATOM 904 O O . CYS A 1 106 ? 7.099 -3.541 -12.283 1.00 92.81 106 CYS A O 1
ATOM 906 N N . ASP A 1 107 ? 7.785 -1.761 -13.461 1.00 93.19 107 ASP A N 1
ATOM 907 C CA . ASP A 1 107 ? 8.252 -2.564 -14.600 1.00 93.19 107 ASP A CA 1
ATOM 908 C C . ASP A 1 107 ? 9.400 -3.486 -14.211 1.00 93.19 107 ASP A C 1
ATOM 910 O O . ASP A 1 107 ? 9.424 -4.654 -14.604 1.00 93.19 107 ASP A O 1
ATOM 914 N N . ALA A 1 108 ? 10.351 -2.982 -13.427 1.00 93.44 108 ALA A N 1
ATOM 915 C CA . ALA A 1 108 ? 11.468 -3.782 -12.959 1.00 93.44 108 ALA A CA 1
ATOM 916 C C . ALA A 1 108 ? 10.991 -4.932 -12.053 1.00 93.44 108 ALA A C 1
ATOM 918 O O . ALA A 1 108 ? 11.470 -6.056 -12.210 1.00 93.44 108 ALA A O 1
ATOM 919 N N . ILE A 1 109 ? 10.026 -4.693 -11.158 1.00 92.19 109 ILE A N 1
ATOM 920 C CA . ILE A 1 109 ? 9.411 -5.735 -10.319 1.00 92.19 109 ILE A CA 1
ATOM 921 C C . ILE A 1 109 ? 8.705 -6.774 -11.197 1.00 92.19 109 ILE A C 1
ATOM 923 O O . ILE A 1 109 ? 9.012 -7.960 -11.092 1.00 92.19 109 ILE A O 1
ATOM 927 N N . ALA A 1 110 ? 7.838 -6.348 -12.121 1.00 89.75 110 ALA A N 1
ATOM 928 C CA . ALA A 1 110 ? 7.099 -7.249 -13.011 1.00 89.75 110 ALA A CA 1
ATOM 929 C C . ALA A 1 110 ? 8.017 -8.089 -13.921 1.00 89.75 110 ALA A C 1
ATOM 931 O O . ALA A 1 110 ? 7.693 -9.222 -14.273 1.00 89.75 110 ALA A O 1
ATOM 932 N N . GLN A 1 111 ? 9.190 -7.558 -14.277 1.00 92.25 111 GLN A N 1
ATOM 933 C CA . GLN A 1 111 ? 10.226 -8.260 -15.043 1.00 92.25 111 GLN A CA 1
ATOM 934 C C . GLN A 1 111 ? 11.174 -9.094 -14.162 1.00 92.25 111 GLN A C 1
ATOM 936 O O . GLN A 1 111 ? 12.173 -9.612 -14.664 1.00 92.25 111 GLN A O 1
ATOM 941 N N . ASN A 1 112 ? 10.897 -9.229 -12.861 1.00 90.94 112 ASN A N 1
ATOM 942 C CA . ASN A 1 112 ? 11.735 -9.917 -11.877 1.00 90.94 112 ASN A CA 1
ATOM 943 C C . ASN A 1 112 ? 13.176 -9.375 -11.802 1.00 90.94 112 ASN A C 1
ATOM 945 O O . ASN A 1 112 ? 14.106 -10.141 -11.535 1.00 90.94 112 ASN A O 1
ATOM 949 N N . LYS A 1 113 ? 13.373 -8.072 -12.022 1.00 93.19 113 LYS A N 1
ATOM 950 C CA . LYS A 1 113 ? 14.672 -7.375 -11.967 1.00 93.19 113 LYS A CA 1
ATOM 951 C C . LYS A 1 113 ? 14.964 -6.712 -10.619 1.00 93.19 113 LYS A C 1
ATOM 953 O O . LYS A 1 113 ? 16.080 -6.251 -10.413 1.00 93.19 113 LYS A O 1
ATOM 958 N N . VAL A 1 114 ? 13.993 -6.684 -9.706 1.00 91.56 114 VAL A N 1
ATOM 959 C CA . VAL A 1 114 ? 14.168 -6.195 -8.330 1.00 91.56 114 VAL A CA 1
ATOM 960 C C . VAL A 1 114 ? 14.255 -7.383 -7.369 1.00 91.56 114 VAL A C 1
ATOM 962 O O . VAL A 1 114 ? 13.598 -8.418 -7.552 1.00 91.56 114 VAL A O 1
ATOM 965 N N . ARG A 1 115 ? 15.136 -7.265 -6.377 1.00 89.88 115 ARG A N 1
ATOM 966 C CA . ARG A 1 115 ? 15.330 -8.234 -5.297 1.00 89.88 115 ARG A CA 1
ATOM 967 C C . ARG A 1 115 ? 15.442 -7.474 -3.985 1.00 89.88 115 ARG A C 1
ATOM 969 O O . ARG A 1 115 ? 16.135 -6.461 -3.928 1.00 89.88 115 ARG A O 1
ATOM 976 N N . ASN A 1 116 ? 14.835 -8.019 -2.942 1.00 87.00 116 ASN A N 1
ATOM 977 C CA . ASN A 1 116 ? 15.127 -7.617 -1.575 1.00 87.00 116 ASN A CA 1
ATOM 978 C C . ASN A 1 116 ? 16.363 -8.398 -1.114 1.00 87.00 116 ASN A C 1
ATOM 980 O O . ASN A 1 116 ? 16.482 -9.593 -1.399 1.00 87.00 116 ASN A O 1
ATOM 984 N N . MET A 1 117 ? 17.285 -7.729 -0.429 1.00 87.44 117 MET A N 1
ATOM 985 C CA . MET A 1 117 ? 18.466 -8.363 0.151 1.00 87.44 117 MET A CA 1
ATOM 986 C C . MET A 1 117 ? 18.314 -8.377 1.665 1.00 87.44 117 MET A C 1
ATOM 988 O O . MET A 1 117 ? 18.168 -7.322 2.277 1.00 87.44 117 MET A O 1
ATOM 992 N N . ASP A 1 118 ? 18.369 -9.563 2.256 1.00 83.81 118 ASP A N 1
ATOM 993 C CA . ASP A 1 118 ? 18.573 -9.691 3.692 1.00 83.81 118 ASP A CA 1
ATOM 994 C C . ASP A 1 118 ? 20.054 -9.440 3.992 1.00 83.81 118 ASP A C 1
ATOM 996 O O . ASP A 1 118 ? 20.928 -10.135 3.470 1.00 83.81 118 ASP A O 1
ATOM 1000 N N . MET A 1 119 ? 20.339 -8.419 4.800 1.00 82.62 119 MET A N 1
ATOM 1001 C CA . MET A 1 119 ? 21.713 -8.038 5.124 1.00 82.62 119 MET A CA 1
ATOM 1002 C C . MET A 1 119 ? 22.407 -9.049 6.037 1.00 82.62 119 MET A C 1
ATOM 1004 O O . MET A 1 119 ? 23.631 -9.134 6.000 1.00 82.62 119 MET A O 1
ATOM 1008 N N . GLU A 1 120 ? 21.661 -9.803 6.847 1.00 86.44 120 GLU A N 1
ATOM 1009 C CA . GLU A 1 120 ? 22.254 -10.741 7.804 1.00 86.44 120 GLU A CA 1
ATOM 1010 C C . GLU A 1 120 ? 22.716 -12.022 7.111 1.00 86.44 120 GLU A C 1
ATOM 1012 O O . GLU A 1 120 ? 23.839 -12.481 7.321 1.00 86.44 120 GLU A O 1
ATOM 1017 N N . SER A 1 121 ? 21.872 -12.587 6.243 1.00 88.06 121 SER A N 1
ATOM 1018 C CA . SER A 1 121 ? 22.209 -13.797 5.485 1.00 88.06 121 SER A CA 1
ATOM 1019 C C . SER A 1 121 ? 22.892 -13.528 4.141 1.00 88.06 121 SER A C 1
ATOM 1021 O O . SER A 1 121 ? 23.329 -14.475 3.483 1.00 88.06 121 SER A O 1
ATOM 1023 N N . CYS A 1 122 ? 22.939 -12.268 3.691 1.00 87.19 122 CYS A N 1
ATOM 1024 C CA . CYS A 1 122 ? 23.248 -11.877 2.307 1.00 87.19 122 CYS A CA 1
ATOM 1025 C C . CYS A 1 122 ? 22.336 -12.556 1.262 1.00 87.19 122 CYS A C 1
ATOM 1027 O O . CYS A 1 122 ? 22.654 -12.597 0.068 1.00 87.19 122 CYS A O 1
ATOM 1029 N N . GLY A 1 123 ? 21.208 -13.121 1.699 1.00 86.75 123 GLY A N 1
ATOM 1030 C CA . GLY A 1 123 ? 20.251 -13.808 0.851 1.00 86.75 123 GLY A CA 1
ATOM 1031 C C . GLY A 1 123 ? 19.478 -12.823 -0.018 1.00 86.75 123 GLY A C 1
ATOM 1032 O O . GLY A 1 123 ? 19.008 -11.788 0.452 1.00 86.75 123 GLY A O 1
ATOM 10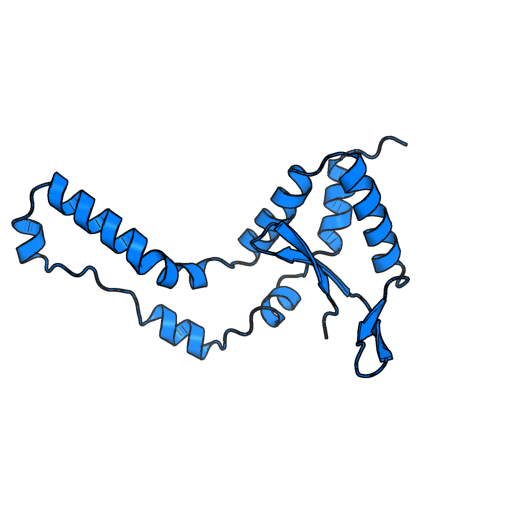33 N N . GLN A 1 124 ? 19.308 -13.162 -1.295 1.00 90.12 124 GLN A N 1
ATOM 1034 C CA . GLN A 1 124 ? 18.459 -12.398 -2.207 1.00 90.12 124 GLN A CA 1
ATOM 1035 C C . GLN A 1 124 ? 17.096 -13.071 -2.342 1.00 90.12 124 GLN A C 1
ATOM 1037 O O . GLN A 1 124 ? 17.001 -14.266 -2.632 1.00 90.12 124 GLN A O 1
ATOM 1042 N N . ILE A 1 125 ? 16.035 -12.290 -2.164 1.00 88.75 125 ILE A N 1
ATOM 1043 C CA . ILE A 1 125 ? 14.650 -12.749 -2.221 1.00 88.75 125 ILE A CA 1
ATOM 1044 C C . ILE A 1 125 ? 13.926 -11.972 -3.317 1.00 88.75 125 ILE A C 1
ATOM 1046 O O . ILE A 1 125 ? 14.151 -10.779 -3.524 1.00 88.75 125 ILE A O 1
ATOM 1050 N N . LEU A 1 126 ? 13.066 -12.668 -4.058 1.00 87.88 126 LEU A N 1
ATOM 1051 C CA . LEU A 1 126 ? 12.231 -12.045 -5.074 1.00 87.88 126 LEU A CA 1
ATOM 1052 C C . LEU A 1 126 ? 11.286 -11.016 -4.439 1.00 87.88 126 LEU A C 1
ATOM 1054 O O . LEU A 1 126 ? 10.546 -11.337 -3.509 1.00 87.88 126 LEU A O 1
ATOM 1058 N N . THR A 1 127 ? 11.305 -9.797 -4.974 1.00 89.88 127 THR A N 1
ATOM 1059 C CA . THR A 1 127 ? 10.305 -8.769 -4.680 1.00 89.88 127 THR A CA 1
ATOM 1060 C C . THR A 1 127 ? 8.995 -9.145 -5.360 1.00 89.88 127 THR A C 1
ATOM 1062 O O . THR A 1 127 ? 8.985 -9.408 -6.562 1.00 89.88 127 THR A O 1
ATOM 1065 N N . GLN A 1 128 ? 7.900 -9.182 -4.604 1.00 86.44 128 GLN A N 1
ATOM 1066 C CA . GLN A 1 128 ? 6.597 -9.621 -5.112 1.00 86.44 128 GLN A CA 1
ATOM 1067 C C . GLN A 1 128 ? 5.657 -8.459 -5.422 1.00 86.44 128 GLN A C 1
ATOM 1069 O O . GLN A 1 128 ? 4.797 -8.586 -6.290 1.00 86.44 128 GLN A O 1
ATOM 1074 N N . GLY A 1 129 ? 5.827 -7.330 -4.742 1.00 92.06 129 GLY A N 1
ATOM 1075 C CA . GLY A 1 129 ? 4.991 -6.165 -4.961 1.00 92.06 129 GLY A CA 1
ATOM 1076 C C . GLY A 1 129 ? 5.379 -5.000 -4.071 1.00 92.06 129 GLY A C 1
ATOM 1077 O O . GLY A 1 129 ? 6.458 -4.976 -3.470 1.00 92.06 129 GLY A O 1
ATOM 1078 N N . LEU A 1 130 ? 4.469 -4.040 -3.999 1.00 93.69 130 LEU A N 1
ATOM 1079 C CA . LEU A 1 130 ? 4.600 -2.845 -3.178 1.00 93.69 130 LEU A CA 1
ATOM 1080 C C . LEU A 1 130 ? 3.243 -2.421 -2.619 1.00 93.69 130 LEU A C 1
ATOM 1082 O O . LEU A 1 130 ? 2.217 -2.877 -3.110 1.00 93.69 130 LEU A O 1
ATOM 1086 N N . TYR A 1 131 ? 3.238 -1.565 -1.607 1.00 92.19 131 TYR A N 1
ATOM 1087 C CA . TYR A 1 131 ? 2.055 -0.854 -1.116 1.00 92.19 131 TYR A CA 1
ATOM 1088 C C . TYR A 1 131 ? 2.479 0.379 -0.308 1.00 92.19 131 TYR A C 1
ATOM 1090 O O . TYR A 1 131 ? 3.655 0.534 0.008 1.00 92.19 131 TYR A O 1
ATOM 1098 N N . PHE A 1 132 ? 1.536 1.244 0.045 1.00 87.62 132 PHE A N 1
ATOM 1099 C CA . PHE A 1 132 ? 1.736 2.357 0.968 1.00 87.62 132 PHE A CA 1
ATOM 1100 C C . PHE A 1 132 ? 1.184 1.998 2.343 1.00 87.62 132 PHE A C 1
ATOM 1102 O O . PHE A 1 132 ? 0.031 1.573 2.461 1.00 87.62 132 PHE A O 1
ATOM 1109 N N . ASN A 1 133 ? 2.003 2.157 3.381 1.00 81.88 133 ASN A N 1
ATOM 1110 C CA . ASN A 1 133 ? 1.551 1.974 4.759 1.00 81.88 133 ASN A CA 1
ATOM 1111 C C . ASN A 1 133 ? 0.662 3.153 5.220 1.00 81.88 133 ASN A C 1
ATOM 1113 O O . ASN A 1 133 ? 0.387 4.086 4.460 1.00 81.88 133 ASN A O 1
ATOM 1117 N N . GLU A 1 134 ? 0.206 3.116 6.472 1.00 77.12 134 GLU A N 1
ATOM 1118 C CA . GLU A 1 134 ? -0.642 4.166 7.064 1.00 77.12 134 GLU A CA 1
ATOM 1119 C C . GLU A 1 134 ? 0.014 5.557 7.068 1.00 77.12 134 GLU A C 1
ATOM 1121 O O . GLU A 1 134 ? -0.679 6.569 6.983 1.00 77.12 134 GLU A O 1
ATOM 1126 N N . ASP A 1 135 ? 1.347 5.608 7.074 1.00 78.56 135 ASP A N 1
ATOM 1127 C CA . ASP A 1 135 ? 2.136 6.841 7.028 1.00 78.56 135 ASP A CA 1
ATOM 1128 C C . ASP A 1 135 ? 2.386 7.345 5.594 1.00 78.56 135 ASP A C 1
ATOM 1130 O O . ASP A 1 135 ? 3.158 8.279 5.386 1.00 78.56 135 ASP A O 1
ATOM 1134 N N . SER A 1 136 ? 1.744 6.746 4.581 1.00 81.25 136 SER A N 1
ATOM 1135 C CA . SER A 1 136 ? 1.975 7.024 3.150 1.00 81.25 136 SER A CA 1
ATOM 1136 C C . SER A 1 136 ? 3.403 6.722 2.672 1.00 81.25 136 SER A C 1
ATOM 1138 O O . SER A 1 136 ? 3.851 7.250 1.655 1.00 81.25 136 SER A O 1
ATOM 1140 N N . VAL A 1 137 ? 4.125 5.851 3.378 1.00 86.25 137 VAL A N 1
ATOM 1141 C CA . VAL A 1 137 ? 5.472 5.416 2.999 1.00 86.25 137 VAL A CA 1
ATOM 1142 C C . VAL A 1 137 ? 5.379 4.211 2.073 1.00 86.25 137 VAL A C 1
ATOM 1144 O O . VAL A 1 137 ? 4.664 3.248 2.360 1.00 86.25 137 VAL A O 1
ATOM 1147 N N . LEU A 1 138 ? 6.128 4.254 0.969 1.00 90.94 138 LEU A N 1
ATOM 1148 C CA . LEU A 1 138 ? 6.241 3.141 0.033 1.00 90.94 138 LEU A CA 1
ATOM 1149 C C . LEU A 1 138 ? 6.976 1.962 0.686 1.00 90.94 138 LEU A C 1
ATOM 1151 O O . LEU A 1 138 ? 8.144 2.062 1.059 1.00 90.94 138 LEU A O 1
ATOM 1155 N N . VAL A 1 139 ? 6.301 0.823 0.749 1.00 89.25 139 VAL A N 1
ATOM 1156 C CA . VAL A 1 139 ? 6.826 -0.457 1.217 1.00 89.25 139 VAL A CA 1
ATOM 1157 C C . VAL A 1 139 ? 6.964 -1.393 0.026 1.00 89.25 139 VAL A C 1
ATOM 1159 O O . VAL A 1 139 ? 6.013 -1.608 -0.721 1.00 89.25 139 VAL A O 1
ATOM 1162 N N . ILE A 1 140 ? 8.146 -1.985 -0.140 1.00 90.06 140 ILE A N 1
ATOM 1163 C CA . ILE A 1 140 ? 8.434 -2.991 -1.168 1.00 90.06 140 ILE A CA 1
ATOM 1164 C C . ILE A 1 140 ? 8.649 -4.329 -0.464 1.00 90.06 140 ILE A C 1
ATOM 1166 O O . ILE A 1 140 ? 9.578 -4.473 0.329 1.00 90.06 140 ILE A O 1
ATOM 1170 N N . TYR A 1 141 ? 7.803 -5.317 -0.748 1.00 85.12 141 TYR A N 1
ATOM 1171 C CA . TYR A 1 141 ? 7.745 -6.546 0.045 1.00 85.12 141 TYR A CA 1
ATOM 1172 C C . TYR A 1 141 ? 8.071 -7.804 -0.768 1.00 85.12 141 TYR A C 1
ATOM 1174 O O . TYR A 1 141 ? 7.913 -7.877 -1.993 1.00 85.12 141 TYR A O 1
ATOM 1182 N N . ASN A 1 142 ? 8.522 -8.829 -0.051 1.00 83.88 142 ASN A N 1
ATOM 1183 C CA . ASN A 1 142 ? 8.579 -10.214 -0.502 1.00 83.88 142 ASN A CA 1
ATOM 1184 C C . ASN A 1 142 ? 7.357 -10.945 0.070 1.00 83.88 142 ASN A C 1
ATOM 1186 O O . ASN A 1 142 ? 7.177 -10.970 1.278 1.00 83.88 142 ASN A O 1
ATOM 1190 N N . GLY A 1 143 ? 6.506 -11.553 -0.756 1.00 66.50 143 GLY A N 1
ATOM 1191 C CA . GLY A 1 143 ? 5.288 -12.216 -0.260 1.00 66.50 143 GLY A CA 1
ATOM 1192 C C . GLY A 1 143 ? 5.511 -13.664 0.179 1.00 66.50 143 GLY A C 1
ATOM 1193 O O . GLY A 1 143 ? 4.655 -14.511 -0.113 1.00 66.50 143 GLY A O 1
ATOM 1194 N N . ARG A 1 144 ? 6.657 -13.932 0.827 1.00 60.47 144 ARG A N 1
ATOM 1195 C CA . ARG A 1 144 ? 6.917 -15.215 1.496 1.00 60.47 144 ARG A CA 1
ATOM 1196 C C . ARG A 1 144 ? 5.863 -15.442 2.569 1.00 60.47 144 ARG A C 1
ATOM 1198 O O . ARG A 1 144 ? 5.638 -14.495 3.343 1.00 60.47 144 ARG A O 1
#

Foldseek 3Di:
DDDDLVVLLVLQLVQQDDQVLVVVVPPQDVVNVVVLVVPDPDLPDDPVRVVVDDPVRVVVSVVVVCVVCVVSCVVVQDDPVNQSVVQSVLSVPDDPVRSVVSSVVSVCLVVQNDWDADPVVRDTARFRGWGADPVSDIDTDHSD

Radius of gyration: 21.72 Å; chains: 1; bounding box: 55×35×59 Å